Protein AF-0000000069441326 (afdb_homodimer)

Radius of gyration: 34.57 Å; Cα contacts (8 Å, |Δi|>4): 126; chains: 2; bounding box: 31×142×77 Å

Solvent-accessible surface area (backbone atoms only — not comparable to full-atom values): 10600 Å² total; per-residue (Å²): 132,54,70,68,57,50,50,51,50,38,52,51,29,49,52,51,36,52,54,37,47,52,55,44,38,62,37,42,39,83,41,67,46,50,51,50,41,54,51,36,53,53,51,42,52,52,32,51,50,51,55,71,66,46,64,68,65,60,42,42,50,51,70,49,65,74,73,64,71,78,64,69,78,68,68,72,70,76,62,69,76,70,79,75,78,80,77,76,86,132,132,52,70,68,55,49,50,52,49,38,52,50,29,50,53,53,36,52,53,36,48,52,54,44,39,63,37,40,38,84,40,68,45,50,51,53,42,53,52,36,53,53,49,43,54,52,30,52,51,51,55,71,67,47,64,66,67,62,42,42,50,51,69,50,64,75,70,66,70,77,63,68,77,67,66,70,68,73,62,70,74,69,79,75,77,80,85,76,87,124

Foldseek 3Di:
DDPVVVLVVLVVVLVVLVVVLVVVCVVVPPPPVSVVSVVVSVVSVVVSVVSVPDPCVVVCVVVPPPVVVVPPPPVPVPPPPPPPPDDDDD/DDPVVVLVVLVVVLVVLVVVLVVVCVVVPPPPVSVVSVVVSVVSVVVSVVSVPDPCVVVCVVVPPPVVVVPPPPVPVPPPPPPPPDDDDD

Nearest PDB structures (foldseek):
  6b87-assembly1_A-2  TM=7.944E-01  e=5.150E+00  synthetic construct
  6b87-assembly1_A-2  TM=7.943E-01  e=5.150E+00  synthetic construct

Structure (mmCIF, N/CA/C/O backbone):
data_AF-0000000069441326-model_v1
#
loop_
_entity.id
_entity.type
_entity.pdbx_description
1 polymer 'Uncharacterized protein'
#
loop_
_atom_site.group_PDB
_atom_site.id
_atom_site.type_symbol
_atom_site.label_atom_id
_atom_site.label_alt_id
_atom_site.label_comp_id
_atom_site.label_asym_id
_atom_site.label_entity_id
_atom_site.label_seq_id
_atom_site.pdbx_PDB_ins_code
_atom_site.Cartn_x
_atom_site.Cartn_y
_atom_site.Cartn_z
_atom_site.occupancy
_atom_site.B_iso_or_equiv
_atom_site.auth_seq_id
_atom_site.auth_comp_id
_atom_site.auth_asym_id
_atom_site.auth_atom_id
_atom_site.pdbx_PDB_model_num
ATOM 1 N N . MET A 1 1 ? -3.422 21.422 -2.863 1 77.44 1 MET A N 1
ATOM 2 C CA . MET A 1 1 ? -4.633 20.641 -2.635 1 77.44 1 MET A CA 1
ATOM 3 C C . MET A 1 1 ? -4.984 20.609 -1.151 1 77.44 1 MET A C 1
ATOM 5 O O . MET A 1 1 ? -4.113 20.766 -0.298 1 77.44 1 MET A O 1
ATOM 9 N N . SER A 1 2 ? -6.309 20.547 -0.889 1 83.25 2 SER A N 1
ATOM 10 C CA . SER A 1 2 ? -6.707 20.516 0.515 1 83.25 2 SER A CA 1
ATOM 11 C C . SER A 1 2 ? -6.363 19.172 1.156 1 83.25 2 SER A C 1
ATOM 13 O O . SER A 1 2 ? -6.219 18.172 0.461 1 83.25 2 SER A O 1
ATOM 15 N N . THR A 1 3 ? -6.289 19.219 2.346 1 82.81 3 THR A N 1
ATOM 16 C CA . THR A 1 3 ? -6.004 18 3.096 1 82.81 3 THR A CA 1
ATOM 17 C C . THR A 1 3 ? -7.086 16.953 2.859 1 82.81 3 THR A C 1
ATOM 19 O O . THR A 1 3 ? -6.793 15.766 2.771 1 82.81 3 THR A O 1
ATOM 22 N N . LYS A 1 4 ? -8.266 17.422 2.807 1 86.81 4 LYS A N 1
ATOM 23 C CA . LYS A 1 4 ? -9.383 16.516 2.566 1 86.81 4 LYS A CA 1
ATOM 24 C C . LYS A 1 4 ? -9.266 15.852 1.195 1 86.81 4 LYS A C 1
ATOM 26 O O . LYS A 1 4 ? -9.555 14.656 1.049 1 86.81 4 LYS A O 1
ATOM 31 N N . THR A 1 5 ? -8.812 16.609 0.195 1 90.75 5 THR A N 1
ATOM 32 C CA . THR A 1 5 ? -8.641 16.094 -1.156 1 90.75 5 THR A CA 1
ATOM 33 C C . THR A 1 5 ? -7.527 15.047 -1.195 1 90.75 5 THR A C 1
ATOM 35 O O . THR A 1 5 ? -7.672 14 -1.83 1 90.75 5 THR A O 1
ATOM 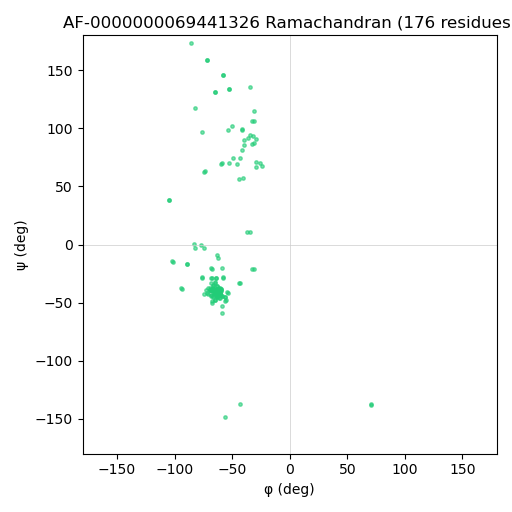38 N N . GLU A 1 6 ? -6.484 15.281 -0.45 1 91.25 6 GLU A N 1
ATOM 39 C CA . GLU A 1 6 ? -5.355 14.359 -0.425 1 91.25 6 GLU A CA 1
ATOM 40 C C . GLU A 1 6 ? -5.742 13.031 0.227 1 91.25 6 GLU A C 1
ATOM 42 O O . GLU A 1 6 ? -5.324 11.969 -0.228 1 91.25 6 GLU A O 1
ATOM 47 N N . LEU A 1 7 ? -6.52 13.172 1.261 1 93.12 7 LEU A N 1
ATOM 48 C CA . LEU A 1 7 ? -6.965 11.961 1.945 1 93.12 7 LEU A CA 1
ATOM 49 C C . LEU A 1 7 ? -7.93 11.172 1.07 1 93.12 7 LEU A C 1
ATOM 51 O O . LEU A 1 7 ? -7.898 9.938 1.07 1 93.12 7 LEU A O 1
ATOM 55 N N . THR A 1 8 ? -8.789 11.914 0.371 1 95.88 8 THR A N 1
ATOM 56 C CA . THR A 1 8 ? -9.695 11.25 -0.561 1 95.88 8 THR A CA 1
ATOM 57 C C . THR A 1 8 ? -8.906 10.508 -1.64 1 95.88 8 THR A C 1
ATOM 59 O O . THR A 1 8 ? -9.227 9.367 -1.97 1 95.88 8 THR A O 1
ATOM 62 N N . GLU A 1 9 ? -7.855 11.109 -2.186 1 96.25 9 GLU A N 1
ATOM 63 C CA . GLU A 1 9 ? -7.02 10.492 -3.211 1 96.25 9 GLU A CA 1
ATOM 64 C C . GLU A 1 9 ? -6.285 9.266 -2.662 1 96.25 9 GLU A C 1
ATOM 66 O O . GLU A 1 9 ? -6.141 8.258 -3.357 1 96.25 9 GLU A O 1
ATOM 71 N N . LEU A 1 10 ? -5.832 9.398 -1.438 1 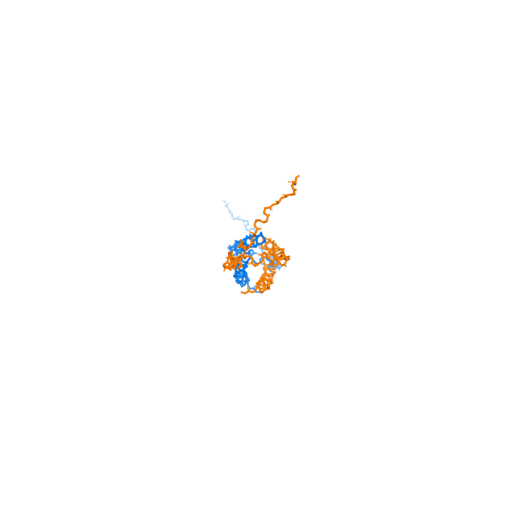97.44 10 LEU A N 1
ATOM 72 C CA . LEU A 1 10 ? -5.184 8.258 -0.796 1 97.44 10 LEU A CA 1
ATOM 73 C C . LEU A 1 10 ? -6.141 7.074 -0.69 1 97.44 10 LEU A C 1
ATOM 75 O O . LEU A 1 10 ? -5.781 5.945 -1.039 1 97.44 10 LEU A O 1
ATOM 79 N N . ASN A 1 11 ? -7.336 7.352 -0.254 1 97.69 11 ASN A N 1
ATOM 80 C CA . ASN A 1 11 ? -8.32 6.285 -0.095 1 97.69 11 ASN A CA 1
ATOM 81 C C . ASN A 1 11 ? -8.695 5.664 -1.438 1 97.69 11 ASN A C 1
ATOM 83 O O . ASN A 1 11 ? -8.93 4.457 -1.522 1 97.69 11 ASN A O 1
ATOM 87 N N . GLN A 1 12 ? -8.688 6.434 -2.475 1 98.25 12 GLN A N 1
ATOM 88 C CA . GLN A 1 12 ? -8.961 5.91 -3.809 1 98.25 12 GLN A CA 1
ATOM 89 C C . GLN A 1 12 ? -7.84 4.996 -4.281 1 98.25 12 GLN A C 1
ATOM 91 O O . GLN A 1 12 ? -8.094 3.924 -4.832 1 98.25 12 GLN A O 1
ATOM 96 N N . ALA A 1 13 ? -6.652 5.426 -4.047 1 98.12 13 ALA A N 1
ATOM 97 C CA . ALA A 1 13 ? -5.496 4.613 -4.418 1 98.12 13 ALA A CA 1
ATOM 98 C C . ALA A 1 13 ? -5.469 3.305 -3.635 1 98.12 13 ALA A C 1
ATOM 100 O O . ALA A 1 13 ? -5.148 2.25 -4.184 1 98.12 13 ALA A O 1
ATOM 101 N N . LEU A 1 14 ? -5.82 3.42 -2.346 1 98.56 14 LEU A N 1
ATOM 102 C CA . LEU A 1 14 ? -5.879 2.221 -1.517 1 98.56 14 LEU A CA 1
ATOM 103 C C . LEU A 1 14 ? -6.957 1.266 -2.021 1 98.56 14 LEU A C 1
ATOM 105 O O . LEU A 1 14 ? -6.77 0.047 -2.006 1 98.56 14 LEU A O 1
ATOM 109 N N . GLY A 1 15 ? -8.094 1.815 -2.396 1 98.44 15 GLY A N 1
ATOM 110 C CA . GLY A 1 15 ? -9.133 0.991 -2.992 1 98.44 15 GLY A CA 1
ATOM 111 C C . GLY A 1 15 ? -8.656 0.219 -4.207 1 98.44 15 GLY A C 1
ATOM 112 O O . GLY A 1 15 ? -8.922 -0.979 -4.332 1 98.44 15 GLY A O 1
ATOM 113 N N . SER A 1 16 ? -7.98 0.939 -5.105 1 97.88 16 SER A N 1
ATOM 114 C CA . SER A 1 16 ? -7.406 0.293 -6.285 1 97.88 16 SER A CA 1
ATOM 115 C C . SER A 1 16 ? -6.41 -0.791 -5.891 1 97.88 16 SER A C 1
ATOM 117 O O . SER A 1 16 ? -6.391 -1.871 -6.484 1 97.88 16 SER A O 1
ATOM 119 N N . LEU A 1 17 ? -5.621 -0.55 -4.887 1 98.38 17 LEU A N 1
ATOM 120 C CA . LEU A 1 17 ? -4.613 -1.495 -4.414 1 98.38 17 LEU A CA 1
ATOM 121 C C . LEU A 1 17 ? -5.27 -2.75 -3.848 1 98.38 17 LEU A C 1
ATOM 123 O O . LEU A 1 17 ? -4.84 -3.867 -4.145 1 98.38 17 LEU A O 1
ATOM 127 N N . ARG A 1 18 ? -6.34 -2.625 -3.074 1 98.25 18 ARG A N 1
ATOM 128 C CA . ARG A 1 18 ? -7.055 -3.76 -2.502 1 98.25 18 ARG A CA 1
ATOM 129 C C . ARG A 1 18 ? -7.613 -4.664 -3.594 1 98.25 18 ARG A C 1
ATOM 131 O O . ARG A 1 18 ? -7.594 -5.891 -3.463 1 98.25 18 ARG A O 1
ATOM 138 N N . ARG A 1 19 ? -8.047 -4.055 -4.629 1 97.38 19 ARG A N 1
ATOM 139 C CA . ARG A 1 19 ? -8.562 -4.848 -5.742 1 97.38 19 ARG A CA 1
ATOM 140 C C . ARG A 1 19 ? -7.453 -5.66 -6.398 1 97.38 19 ARG A C 1
ATOM 142 O O . ARG A 1 19 ? -7.637 -6.84 -6.695 1 97.38 19 ARG A O 1
ATOM 149 N N . CYS A 1 20 ? -6.344 -4.992 -6.605 1 97.31 20 CYS A N 1
ATOM 150 C CA . CYS A 1 20 ? -5.207 -5.684 -7.191 1 97.31 20 CYS A CA 1
ATOM 151 C C . CYS A 1 20 ? -4.746 -6.832 -6.301 1 97.31 20 CYS A C 1
ATOM 153 O O . CYS A 1 20 ? -4.461 -7.926 -6.789 1 97.31 20 CYS A O 1
ATOM 155 N N . VAL A 1 21 ? -4.754 -6.617 -5.035 1 96.94 21 VAL A N 1
ATOM 156 C CA . VAL A 1 21 ? -4.281 -7.617 -4.082 1 96.94 21 VAL A CA 1
ATOM 157 C C . VAL A 1 21 ? -5.238 -8.805 -4.059 1 96.94 21 VAL A C 1
ATOM 159 O O . VAL A 1 21 ? -4.809 -9.953 -3.969 1 96.94 21 VAL A O 1
ATOM 162 N N . HIS A 1 22 ? -6.469 -8.523 -4.141 1 95.38 22 HIS A N 1
ATOM 163 C CA . HIS A 1 22 ? -7.453 -9.602 -4.199 1 95.38 22 HIS A CA 1
ATOM 164 C C . HIS A 1 22 ? -7.207 -10.508 -5.398 1 95.38 22 HIS A C 1
ATOM 166 O O . HIS A 1 22 ? -7.234 -11.734 -5.273 1 95.38 22 HIS A O 1
ATOM 172 N N . SER A 1 23 ? -6.941 -9.898 -6.551 1 93.12 23 SER A N 1
ATOM 173 C CA . SER A 1 23 ? -6.641 -10.664 -7.758 1 93.12 23 SER A CA 1
ATOM 174 C C . SER A 1 23 ? -5.359 -11.477 -7.598 1 93.12 23 SER A C 1
ATOM 176 O O . SER A 1 23 ? -5.289 -12.625 -8.031 1 93.12 23 SER A O 1
ATOM 178 N N . LEU A 1 24 ? -4.395 -10.875 -6.961 1 91 24 LEU A N 1
ATOM 179 C CA . LEU A 1 24 ? -3.113 -11.531 -6.738 1 91 24 LEU A CA 1
ATOM 180 C C . LEU A 1 24 ? -3.281 -12.75 -5.828 1 91 24 LEU A C 1
ATOM 182 O O . LEU A 1 24 ? -2.686 -13.797 -6.074 1 91 24 LEU A O 1
ATOM 186 N N . GLN A 1 25 ? -4.078 -12.594 -4.816 1 91.69 25 GLN A N 1
ATOM 187 C CA . GLN A 1 25 ? -4.355 -13.688 -3.889 1 91.69 25 GLN A CA 1
ATOM 188 C C . GLN A 1 25 ? -5.012 -14.867 -4.605 1 91.69 25 GLN A C 1
ATOM 190 O O . GLN A 1 25 ? -4.668 -16.031 -4.352 1 91.69 25 GLN A O 1
ATOM 195 N N . SER A 1 26 ? -5.863 -14.531 -5.484 1 89.88 26 SER A N 1
ATOM 196 C CA . SER A 1 26 ? -6.578 -15.562 -6.223 1 89.88 26 SER A CA 1
ATOM 197 C C . SER A 1 26 ? -5.641 -16.328 -7.156 1 89.88 26 SER A C 1
ATOM 199 O O . SER A 1 26 ? -5.773 -17.547 -7.32 1 89.88 26 SER A O 1
ATOM 201 N N . ARG A 1 27 ? -4.605 -15.664 -7.617 1 85.31 27 ARG A N 1
ATOM 202 C CA . ARG A 1 27 ? -3.729 -16.234 -8.633 1 85.31 27 ARG A CA 1
ATOM 203 C C . ARG A 1 27 ? -2.533 -16.938 -7.988 1 85.31 27 ARG A C 1
ATOM 205 O O . ARG A 1 27 ? -2.1 -17.984 -8.453 1 85.31 27 ARG A O 1
ATOM 212 N N . TYR A 1 28 ? -2.055 -16.312 -6.93 1 85.31 28 TYR A N 1
ATOM 213 C CA . TYR A 1 28 ? -0.802 -16.781 -6.348 1 85.31 28 TYR A CA 1
ATOM 214 C C . TYR A 1 28 ? -1.061 -17.625 -5.102 1 85.31 28 TYR A C 1
ATOM 216 O O . TYR A 1 28 ? -0.175 -18.344 -4.637 1 85.31 28 TYR A O 1
ATOM 224 N N . GLY A 1 29 ? -2.256 -17.516 -4.621 1 84.88 29 GLY A N 1
ATOM 225 C CA . GLY A 1 29 ? -2.545 -18.219 -3.383 1 84.88 29 GLY A CA 1
ATOM 226 C C . GLY A 1 29 ? -1.856 -17.609 -2.176 1 84.88 29 GLY A C 1
ATOM 227 O O . GLY A 1 29 ? -1.841 -16.391 -2.014 1 84.88 29 GLY A O 1
ATOM 228 N N . ASP A 1 30 ? -1.34 -18.438 -1.332 1 88.69 30 ASP A N 1
ATOM 229 C CA . ASP A 1 30 ? -0.895 -17.984 -0.018 1 88.69 30 ASP A CA 1
ATOM 230 C C . ASP A 1 30 ? 0.628 -17.891 0.046 1 88.69 30 ASP A C 1
ATOM 232 O O . ASP A 1 30 ? 1.238 -18.281 1.043 1 88.69 30 ASP A O 1
ATOM 236 N N . LEU A 1 31 ? 1.287 -17.438 -1.035 1 90.56 31 LEU A N 1
ATOM 237 C CA . LEU A 1 31 ? 2.727 -17.203 -1.013 1 90.56 31 LEU A CA 1
ATOM 238 C C . LEU A 1 31 ? 3.092 -16.203 0.072 1 90.56 31 LEU A C 1
ATOM 240 O O . LEU A 1 31 ? 2.334 -15.258 0.341 1 90.56 31 LEU A O 1
ATOM 244 N N . PRO A 1 32 ? 4.184 -16.406 0.623 1 93.62 32 PRO A N 1
ATOM 245 C CA . PRO A 1 32 ? 4.598 -15.5 1.7 1 93.62 32 PRO A CA 1
ATOM 246 C C . PRO A 1 32 ? 4.559 -14.031 1.285 1 93.62 32 PRO A C 1
ATOM 248 O O . PRO A 1 32 ? 4.094 -13.18 2.049 1 93.62 32 PRO A O 1
ATOM 251 N N . ALA A 1 33 ? 5.004 -13.797 0.1 1 94.69 33 ALA A N 1
ATOM 252 C CA . ALA A 1 33 ? 5.012 -12.414 -0.368 1 94.69 33 ALA A CA 1
ATOM 253 C C . ALA A 1 33 ? 3.594 -11.852 -0.447 1 94.69 33 ALA A C 1
ATOM 255 O O . ALA A 1 33 ? 3.363 -10.68 -0.137 1 94.69 33 ALA A O 1
ATOM 256 N N . VAL A 1 34 ? 2.637 -12.672 -0.816 1 94.94 34 VAL A N 1
ATOM 257 C CA . VAL A 1 34 ? 1.247 -12.234 -0.908 1 94.94 34 VAL A CA 1
ATOM 258 C C . VAL A 1 34 ? 0.696 -11.969 0.491 1 94.94 34 VAL A C 1
ATOM 260 O O . VAL A 1 34 ? 0.008 -10.969 0.713 1 94.94 34 VAL A O 1
ATOM 263 N N . ARG A 1 35 ? 1.095 -12.797 1.426 1 96.44 35 ARG A N 1
ATOM 264 C CA . ARG A 1 35 ? 0.667 -12.594 2.807 1 96.44 35 ARG A CA 1
ATOM 265 C C . ARG A 1 35 ? 1.222 -11.289 3.367 1 96.44 35 ARG A C 1
ATOM 267 O O . ARG A 1 35 ? 0.507 -10.547 4.043 1 96.44 35 ARG A O 1
ATOM 274 N N . ARG A 1 36 ? 2.387 -11.055 3.066 1 97.75 36 ARG A N 1
ATOM 275 C CA . ARG A 1 36 ? 2.996 -9.812 3.527 1 97.75 36 ARG A CA 1
ATOM 276 C C . ARG A 1 36 ? 2.318 -8.602 2.893 1 97.75 36 ARG A C 1
ATOM 278 O O . ARG A 1 36 ? 2.072 -7.602 3.564 1 97.75 36 ARG A O 1
ATOM 285 N N . ILE A 1 37 ? 1.987 -8.75 1.606 1 98.12 37 ILE A N 1
ATOM 286 C CA . ILE A 1 37 ? 1.311 -7.672 0.895 1 98.12 37 ILE A CA 1
ATOM 287 C C . ILE A 1 37 ? -0.053 -7.41 1.53 1 98.12 37 ILE A C 1
ATOM 289 O O . ILE A 1 37 ? -0.412 -6.262 1.796 1 98.12 37 ILE A O 1
ATOM 293 N N . VAL A 1 38 ? -0.795 -8.453 1.844 1 98.12 38 VAL A N 1
ATOM 294 C CA . VAL A 1 38 ? -2.113 -8.328 2.457 1 98.12 38 VAL A CA 1
ATOM 295 C C . VAL A 1 38 ? -1.991 -7.617 3.805 1 98.12 38 VAL A C 1
ATOM 297 O O . VAL A 1 38 ? -2.756 -6.699 4.102 1 98.12 38 VAL A O 1
ATOM 300 N N . ASN A 1 39 ? -0.991 -8.031 4.512 1 98.38 39 ASN A N 1
ATOM 301 C CA . ASN A 1 39 ? -0.75 -7.426 5.82 1 98.38 39 ASN A CA 1
ATOM 302 C C . ASN A 1 39 ? -0.425 -5.941 5.703 1 98.38 39 ASN A C 1
ATOM 304 O O . ASN A 1 39 ? -0.955 -5.125 6.457 1 98.38 39 ASN A O 1
ATOM 308 N N . ASP A 1 40 ? 0.388 -5.609 4.824 1 98.5 40 ASP A N 1
ATOM 309 C CA . ASP A 1 40 ? 0.799 -4.223 4.652 1 98.5 40 ASP A CA 1
ATOM 310 C C . ASP A 1 40 ? -0.367 -3.357 4.172 1 98.5 40 ASP A C 1
ATOM 312 O O . ASP A 1 40 ? -0.487 -2.195 4.566 1 98.5 40 ASP A O 1
ATOM 316 N N . VAL A 1 41 ? -1.256 -3.906 3.332 1 98.69 41 VAL A N 1
ATOM 317 C CA . VAL A 1 41 ? -2.426 -3.166 2.871 1 98.69 41 VAL A CA 1
ATOM 318 C C . VAL A 1 41 ? -3.369 -2.908 4.043 1 98.69 41 VAL A C 1
ATOM 320 O O . VAL A 1 41 ? -3.932 -1.818 4.168 1 98.69 41 VAL A O 1
ATOM 323 N N . GLU A 1 42 ? -3.512 -3.865 4.949 1 98.5 42 GLU A N 1
ATOM 324 C CA . GLU A 1 42 ? -4.32 -3.682 6.152 1 98.5 42 GLU A CA 1
ATOM 325 C C . GLU A 1 42 ? -3.748 -2.578 7.039 1 98.5 42 GLU A C 1
ATOM 327 O O . GLU A 1 42 ? -4.492 -1.758 7.578 1 98.5 42 GLU A O 1
ATOM 332 N N . ARG A 1 43 ? -2.51 -2.523 7.188 1 98.56 43 ARG A N 1
ATOM 333 C CA . ARG A 1 43 ? -1.853 -1.495 7.984 1 98.56 43 ARG A CA 1
ATOM 334 C C . ARG A 1 43 ? -2.051 -0.114 7.371 1 98.56 43 ARG A C 1
ATOM 336 O O . ARG A 1 43 ? -2.24 0.87 8.086 1 98.56 43 ARG A O 1
ATOM 343 N N . LEU A 1 44 ? -1.97 -0.058 6.02 1 98.62 44 LEU A N 1
ATOM 344 C CA . LEU A 1 44 ? -2.207 1.204 5.328 1 98.62 44 LEU A CA 1
ATOM 345 C C . LEU A 1 44 ? -3.613 1.722 5.609 1 98.62 44 LEU A C 1
ATOM 347 O O . LEU A 1 44 ? -3.8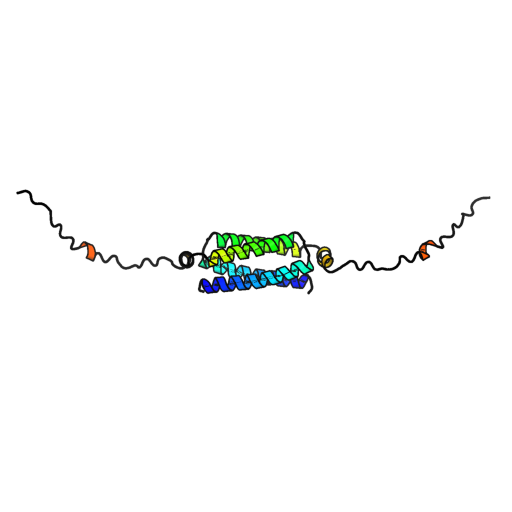11 2.924 5.801 1 98.62 44 LEU A O 1
ATOM 351 N N . ASP A 1 45 ? -4.578 0.795 5.676 1 98.19 45 ASP A N 1
ATOM 352 C CA . ASP A 1 45 ? -5.953 1.186 5.973 1 98.19 45 ASP A CA 1
ATOM 353 C C . ASP A 1 45 ? -6.062 1.799 7.363 1 98.19 45 ASP A C 1
ATOM 355 O O . ASP A 1 45 ? -6.734 2.814 7.551 1 98.19 45 ASP A O 1
ATOM 359 N N . ILE A 1 46 ? -5.422 1.222 8.289 1 98.19 46 ILE A N 1
ATOM 360 C CA . ILE A 1 46 ? -5.445 1.694 9.664 1 98.19 46 ILE A CA 1
ATOM 361 C C . ILE A 1 46 ? -4.785 3.068 9.75 1 98.19 46 ILE A C 1
ATOM 363 O O . ILE A 1 46 ? -5.344 3.996 10.344 1 98.19 46 ILE A O 1
ATOM 367 N N . ASP A 1 47 ? -3.65 3.178 9.156 1 97.25 47 ASP A N 1
ATOM 368 C CA . ASP A 1 47 ? -2.902 4.43 9.234 1 97.25 47 ASP A CA 1
ATOM 369 C C . ASP A 1 47 ? -3.633 5.551 8.5 1 97.25 47 ASP A C 1
ATOM 371 O O . ASP A 1 47 ? -3.604 6.707 8.938 1 97.25 47 ASP A O 1
ATOM 375 N N . ALA A 1 48 ? -4.223 5.258 7.379 1 96.31 48 ALA A N 1
ATOM 376 C CA . ALA A 1 48 ? -5.035 6.242 6.672 1 96.31 48 ALA A CA 1
ATOM 377 C C . ALA A 1 48 ? -6.211 6.699 7.531 1 96.31 48 ALA A C 1
ATOM 379 O O . ALA A 1 48 ? -6.547 7.887 7.555 1 96.31 48 ALA A O 1
ATOM 380 N N . ALA A 1 49 ? -6.855 5.793 8.227 1 95.44 49 ALA A N 1
ATOM 381 C CA . ALA A 1 49 ? -7.953 6.137 9.133 1 95.44 49 ALA A CA 1
ATOM 382 C C . ALA A 1 49 ? -7.469 7.035 10.266 1 95.44 49 ALA A C 1
ATOM 384 O O . ALA A 1 49 ? -8.156 7.988 10.648 1 95.44 49 ALA A O 1
ATOM 385 N N . ASP A 1 50 ? -6.316 6.691 10.781 1 93.5 50 ASP A N 1
ATOM 386 C CA . ASP A 1 50 ? -5.695 7.523 11.805 1 93.5 50 ASP A CA 1
ATOM 387 C C . ASP A 1 50 ? -5.512 8.953 11.312 1 93.5 50 ASP A C 1
ATOM 389 O O . ASP A 1 50 ? -5.75 9.914 12.055 1 93.5 50 ASP A O 1
ATOM 393 N N . LEU A 1 51 ? -5.047 9.102 10.125 1 90.88 51 LEU A N 1
ATOM 394 C CA . LEU A 1 51 ? -4.82 10.43 9.555 1 90.88 51 LEU A CA 1
ATOM 395 C C . LEU A 1 51 ? -6.141 11.18 9.391 1 90.88 51 LEU A C 1
ATOM 397 O O . LEU A 1 51 ? -6.203 12.391 9.602 1 90.88 51 LEU A O 1
ATOM 401 N N . ASP A 1 52 ? -7.121 10.477 9 1 89.38 52 ASP A N 1
ATOM 402 C CA . ASP A 1 52 ? -8.438 11.078 8.789 1 89.38 52 ASP A CA 1
ATOM 403 C C . ASP A 1 52 ? -9.016 11.609 10.094 1 89.38 52 ASP A C 1
ATOM 405 O O . ASP A 1 52 ? -9.781 12.57 10.094 1 89.38 52 ASP A O 1
ATOM 409 N N . LEU A 1 53 ? -8.625 10.984 11.203 1 88.06 53 LEU A N 1
ATOM 410 C CA . LEU A 1 53 ? -9.148 11.344 12.523 1 88.06 53 LEU A CA 1
ATOM 411 C C . LEU A 1 53 ? -8.297 12.438 13.156 1 88.06 53 LEU A C 1
ATOM 413 O O . LEU A 1 53 ? -8.711 13.07 14.133 1 88.06 53 LEU A O 1
ATOM 417 N N . ALA A 1 54 ? -7.117 12.617 12.633 1 80.94 54 ALA A N 1
ATOM 418 C CA . ALA A 1 54 ? -6.215 13.602 13.219 1 80.94 54 ALA A CA 1
ATOM 419 C C . ALA A 1 54 ? -6.77 15.016 13.07 1 80.94 54 ALA A C 1
ATOM 421 O O . ALA A 1 54 ? -7.352 15.352 12.031 1 80.94 54 ALA A O 1
ATOM 422 N N . PRO A 1 55 ? -6.793 15.812 14.188 1 70.81 55 PRO A N 1
ATOM 423 C CA . PRO A 1 55 ? -7.312 17.188 14.133 1 70.81 55 PRO A CA 1
ATOM 424 C C . PRO A 1 55 ? -6.664 18.016 13.031 1 70.81 55 PRO A C 1
ATOM 426 O O . PRO A 1 55 ? -5.508 17.781 12.664 1 70.81 55 PRO A O 1
ATOM 429 N N . HIS A 1 56 ? -7.438 18.734 12.258 1 61.88 56 HIS A N 1
ATOM 430 C CA . HIS A 1 56 ? -7.086 19.562 11.125 1 61.88 56 HIS A CA 1
ATOM 431 C C . HIS A 1 56 ? -5.844 20.406 11.422 1 61.88 56 HIS A C 1
ATOM 433 O O . HIS A 1 56 ? -5.07 20.719 10.508 1 61.88 56 HIS A O 1
ATOM 439 N N . GLU A 1 57 ? -5.594 20.859 12.68 1 57.09 57 GLU A N 1
ATOM 440 C CA . GLU A 1 57 ? -4.473 21.734 13.023 1 57.09 57 GLU A CA 1
ATOM 441 C C . GLU A 1 57 ? -3.141 21.062 12.695 1 57.09 57 GLU A C 1
ATOM 443 O O . GLU A 1 57 ? -2.199 21.734 12.258 1 57.09 57 GLU A O 1
ATOM 448 N N . HIS A 1 58 ? -3.002 19.938 12.977 1 52.62 58 HIS A N 1
ATOM 449 C CA . HIS A 1 58 ? -1.738 19.281 12.68 1 52.62 58 HIS A CA 1
ATOM 450 C C . HIS A 1 58 ? -1.526 19.141 11.172 1 52.62 58 HIS A C 1
ATOM 452 O O . HIS A 1 58 ? -0.388 19.078 10.703 1 52.62 58 HIS A O 1
ATOM 458 N N . ARG A 1 59 ? -2.656 19.219 10.5 1 54.28 59 ARG A N 1
ATOM 459 C CA . ARG A 1 59 ? -2.652 19.094 9.047 1 54.28 59 ARG A CA 1
ATOM 460 C C . ARG A 1 59 ? -2.029 20.312 8.391 1 54.28 59 ARG A C 1
ATOM 462 O O . ARG A 1 59 ? -1.363 20.203 7.359 1 54.28 59 ARG A O 1
ATOM 469 N N . LEU A 1 60 ? -2.389 21.547 8.914 1 49.69 60 LEU A N 1
ATOM 470 C CA . LEU A 1 60 ? -1.972 22.844 8.398 1 49.69 60 LEU A CA 1
ATOM 471 C C . LEU A 1 60 ? -0.528 23.141 8.789 1 49.69 60 LEU A C 1
ATOM 473 O O . LEU A 1 60 ? 0.107 24.031 8.203 1 49.69 60 LEU A O 1
ATOM 477 N N . ALA A 1 61 ? -0.102 22.641 9.852 1 49.59 61 ALA A N 1
ATOM 478 C CA . ALA A 1 61 ? 1.188 23.125 10.344 1 49.59 61 ALA A CA 1
ATOM 479 C C . ALA A 1 61 ? 2.283 22.922 9.305 1 49.59 61 ALA A C 1
ATOM 481 O O . ALA A 1 61 ? 3.244 23.688 9.234 1 49.59 61 ALA A O 1
ATOM 482 N N . GLY A 1 62 ? 2.17 22 8.523 1 45.44 62 GLY A N 1
ATOM 483 C CA . GLY A 1 62 ? 3.248 21.984 7.551 1 45.44 62 GLY A CA 1
ATOM 484 C C . GLY A 1 62 ? 3.209 23.156 6.598 1 45.44 62 GLY A C 1
ATOM 485 O O . GLY A 1 62 ? 4.23 23.531 6.012 1 45.44 62 GLY A O 1
ATOM 486 N N . ASN A 1 63 ? 2.115 23.453 6.012 1 44.47 63 ASN A N 1
ATOM 487 C CA . ASN A 1 63 ? 2.07 24.641 5.172 1 44.47 63 ASN A CA 1
ATOM 488 C C . ASN A 1 63 ? 2.043 25.922 6.008 1 44.47 63 ASN A C 1
ATOM 490 O O . ASN A 1 63 ? 2.404 27 5.523 1 44.47 63 ASN A O 1
ATOM 494 N N . GLU A 1 64 ? 1.279 25.938 7.062 1 43.56 64 GLU A N 1
ATOM 495 C CA . GLU A 1 64 ? 1.121 27.203 7.754 1 43.56 64 GLU A CA 1
ATOM 496 C C . GLU A 1 64 ? 2.367 27.562 8.562 1 43.56 64 GLU A C 1
ATOM 498 O O . GLU A 1 64 ? 2.65 26.922 9.578 1 43.56 64 GLU A O 1
ATOM 503 N N . LYS A 1 65 ? 3.531 27.766 7.961 1 42.78 65 LYS A N 1
ATOM 504 C CA . LYS A 1 65 ? 4.418 28.734 8.609 1 42.78 65 LYS A CA 1
ATOM 505 C C . LYS A 1 65 ? 3.617 29.812 9.32 1 42.78 65 LYS A C 1
ATOM 507 O O . LYS A 1 65 ? 2.65 30.344 8.766 1 42.78 65 LYS A O 1
ATOM 512 N N . ILE A 1 66 ? 3.543 29.812 10.57 1 42.72 66 ILE A N 1
ATOM 513 C CA . ILE A 1 66 ? 3.166 30.891 11.469 1 42.72 66 ILE A CA 1
ATOM 514 C C . ILE A 1 66 ? 3.549 32.25 10.844 1 42.72 66 ILE A C 1
ATOM 516 O O . ILE A 1 66 ? 4.734 32.562 10.719 1 42.72 66 ILE A O 1
ATOM 520 N N . GLN A 1 67 ? 2.943 32.719 9.859 1 38.56 67 GLN A N 1
ATOM 521 C CA . GLN A 1 67 ? 3.232 34.125 9.695 1 38.56 67 GLN A CA 1
ATOM 522 C C . GLN A 1 67 ? 3.137 34.875 11.031 1 38.56 67 GLN A C 1
ATOM 524 O O . GLN A 1 67 ? 2.066 34.906 11.641 1 38.56 67 GLN A O 1
ATOM 529 N N . ILE A 1 68 ? 4.035 34.625 11.898 1 40.5 68 ILE A N 1
ATOM 530 C CA . ILE A 1 68 ? 4.148 35.594 12.984 1 40.5 68 ILE A CA 1
ATOM 531 C C . ILE A 1 68 ? 3.768 36.969 12.469 1 40.5 68 ILE A C 1
ATOM 533 O O . ILE A 1 68 ? 4.402 37.5 11.555 1 40.5 68 ILE A O 1
ATOM 537 N N . PRO A 1 69 ? 2.479 37.281 12.508 1 41.34 69 PRO A N 1
ATOM 538 C CA . PRO A 1 69 ? 2.275 38.688 12.109 1 41.34 69 PRO A CA 1
ATOM 539 C C . PRO A 1 69 ? 3.346 39.625 12.664 1 41.34 69 PRO A C 1
ATOM 541 O O . PRO A 1 69 ? 3.783 39.438 13.805 1 41.34 69 PRO A O 1
ATOM 544 N N . ASP A 1 70 ? 4.41 39.875 12.023 1 41.44 70 ASP A N 1
ATOM 545 C CA . ASP A 1 70 ? 5.352 40.906 12.43 1 41.44 70 ASP A CA 1
ATOM 546 C C . ASP A 1 70 ? 4.621 42.094 13.047 1 41.44 70 ASP A C 1
ATOM 548 O O . ASP A 1 70 ? 4.543 43.188 12.445 1 41.44 70 ASP A O 1
ATOM 552 N N . THR A 1 71 ? 3.303 41.875 13.312 1 39.12 71 THR A N 1
ATOM 553 C CA . THR A 1 71 ? 2.82 43.125 13.859 1 39.12 71 THR A CA 1
ATOM 554 C C . THR A 1 71 ? 3.689 43.562 15.023 1 39.12 71 THR A C 1
ATOM 556 O O . THR A 1 71 ? 4.086 42.75 15.859 1 39.12 71 THR A O 1
ATOM 559 N N . GLU A 1 72 ? 4.586 44.438 14.773 1 41.88 72 GLU A N 1
ATOM 560 C CA . GLU A 1 72 ? 5.336 45.281 15.711 1 41.88 72 GLU A CA 1
ATOM 561 C C . GLU A 1 72 ? 4.52 45.562 16.969 1 41.88 72 GLU A C 1
ATOM 563 O O . GLU A 1 72 ? 3.348 45.938 16.891 1 41.88 72 GLU A O 1
ATOM 568 N N . TYR A 1 73 ? 4.648 44.719 17.984 1 44.47 73 TYR A N 1
ATOM 569 C CA . TYR A 1 73 ? 4.16 45.094 19.312 1 44.47 73 TYR A CA 1
ATOM 570 C C . TYR A 1 73 ? 4.148 46.625 19.484 1 44.47 73 TYR A C 1
ATOM 572 O O . TYR A 1 73 ? 5.203 47.25 19.453 1 44.47 73 TYR A O 1
ATOM 580 N N . ASP A 1 74 ? 3.277 47.406 18.828 1 41.69 74 ASP A N 1
ATOM 581 C CA . ASP A 1 74 ? 3.186 48.812 19.125 1 41.69 74 ASP A CA 1
ATOM 582 C C . ASP A 1 74 ? 3.27 49.062 20.641 1 41.69 74 ASP A C 1
ATOM 584 O O . ASP A 1 74 ? 2.42 48.594 21.391 1 41.69 74 ASP A O 1
ATOM 588 N N . ARG A 1 75 ? 4.406 49.094 21.25 1 41.59 75 ARG A N 1
ATOM 589 C CA . ARG A 1 75 ? 4.758 49.562 22.578 1 41.59 75 ARG A CA 1
ATOM 590 C C . ARG A 1 75 ? 3.861 50.719 23.016 1 41.59 75 ARG A C 1
ATOM 592 O O . ARG A 1 75 ? 3.922 51.156 24.172 1 41.59 75 ARG A O 1
ATOM 599 N N . GLU A 1 76 ? 3.23 51.406 22.031 1 42.56 76 GLU A N 1
ATOM 600 C CA . GLU A 1 76 ? 2.57 52.594 22.531 1 42.56 76 GLU A CA 1
ATOM 601 C C . GLU A 1 76 ? 1.46 52.25 23.516 1 42.56 76 GLU A C 1
ATOM 603 O O . GLU A 1 76 ? 0.801 53.156 24.047 1 42.56 76 GLU A O 1
ATOM 608 N N . PHE A 1 77 ? 1.085 51 23.688 1 47.38 77 PHE A N 1
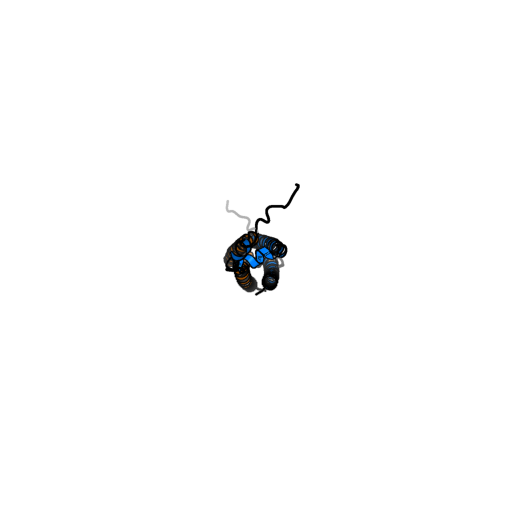ATOM 609 C CA . PHE A 1 77 ? -0.078 50.75 24.531 1 47.38 77 PHE A CA 1
ATOM 610 C C . PHE A 1 77 ? 0.253 51.031 26 1 47.38 77 PHE A C 1
ATOM 612 O O . PHE A 1 77 ? -0.593 51.5 26.75 1 47.38 77 PHE A O 1
ATOM 619 N N . TRP A 1 78 ? 1.476 50.688 26.438 1 51 78 TRP A N 1
ATOM 620 C CA . TRP A 1 78 ? 1.659 50.812 27.875 1 51 78 TRP A CA 1
ATOM 621 C C . TRP A 1 78 ? 1.865 52.281 28.281 1 51 78 TRP A C 1
ATOM 623 O O . TRP A 1 78 ? 2.377 52.562 29.375 1 51 78 TRP A O 1
ATOM 633 N N . GLY A 1 79 ? 1.862 53.219 27.312 1 38.94 79 GLY A N 1
ATOM 634 C CA . GLY A 1 79 ? 2.227 54.531 27.812 1 38.94 79 GLY A CA 1
ATOM 635 C C . GLY A 1 79 ? 1.299 55.031 28.906 1 38.94 79 GLY A C 1
ATOM 636 O O . GLY A 1 79 ? 1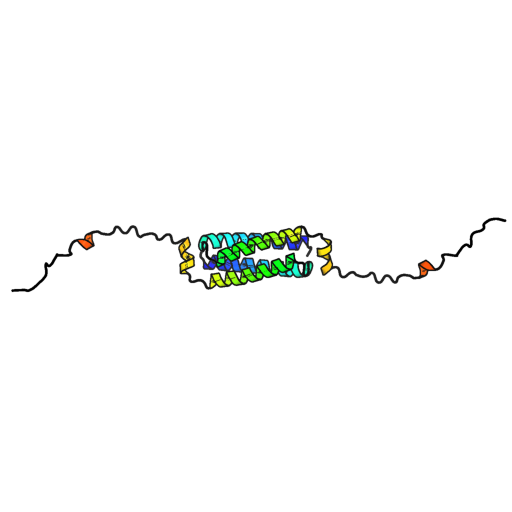.742 55.688 29.859 1 38.94 79 GLY A O 1
ATOM 637 N N . ASP A 1 80 ? 0.001 55.156 28.641 1 42.19 80 ASP A N 1
ATOM 638 C CA . ASP A 1 80 ? -0.739 56.188 29.328 1 42.19 80 ASP A CA 1
ATOM 639 C C . ASP A 1 80 ? -1.16 55.75 30.719 1 42.19 80 ASP A C 1
ATOM 641 O O . ASP A 1 80 ? -2.064 56.344 31.312 1 42.19 80 ASP A O 1
ATOM 645 N N . ILE A 1 81 ? -0.915 54.531 31.172 1 45.94 81 ILE A N 1
ATOM 646 C CA . ILE A 1 81 ? -1.609 54.25 32.438 1 45.94 81 ILE A CA 1
ATOM 647 C C . ILE A 1 81 ? -1.164 55.25 33.5 1 45.94 81 ILE A C 1
ATOM 649 O O . ILE A 1 81 ? 0.006 55.281 33.875 1 45.94 81 ILE A O 1
ATOM 653 N N . ASP A 1 82 ? -1.512 56.562 33.438 1 43.31 82 ASP A N 1
ATOM 654 C CA . ASP A 1 82 ? -1.392 57.594 34.5 1 43.31 82 ASP A CA 1
ATOM 655 C C . ASP A 1 82 ? -1.799 57.031 35.844 1 43.31 82 ASP A C 1
ATOM 657 O O . ASP A 1 82 ? -2.818 56.344 35.969 1 43.31 82 ASP A O 1
ATOM 661 N N . ASP A 1 83 ? -0.769 56.625 36.656 1 43.06 83 ASP A N 1
ATOM 662 C CA . ASP A 1 83 ? -0.878 56.312 38.062 1 43.06 83 ASP A CA 1
ATOM 663 C C . ASP A 1 83 ? -1.784 57.281 38.812 1 43.06 83 ASP A C 1
ATOM 665 O O . ASP A 1 83 ? -1.419 58.438 39 1 43.06 83 ASP A O 1
ATOM 669 N N . GLU A 1 84 ? -3.072 57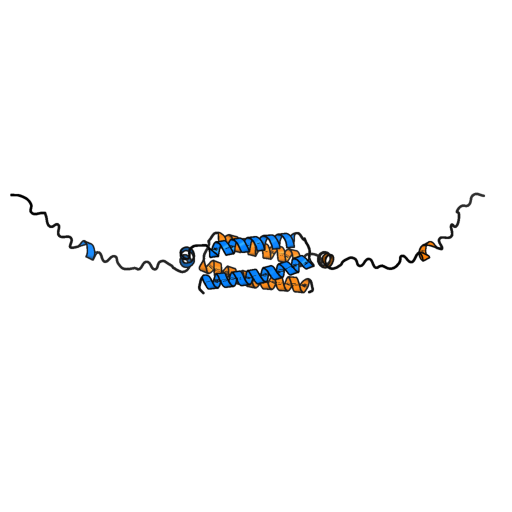.5 38.469 1 41.56 84 GLU A N 1
ATOM 670 C CA . GLU A 1 84 ? -3.936 58.312 39.312 1 41.56 84 GLU A CA 1
ATOM 671 C C . GLU A 1 84 ? -3.854 57.875 40.75 1 41.56 84 GLU A C 1
ATOM 673 O O . GLU A 1 84 ? -4.184 56.719 41.094 1 41.56 84 GLU A O 1
ATOM 678 N N . GLY A 1 85 ? -2.635 58.25 41.5 1 38.34 85 GLY A N 1
ATOM 679 C CA . GLY A 1 85 ? -2.551 58.219 42.969 1 38.34 85 GLY A CA 1
ATOM 680 C C . GLY A 1 85 ? -3.857 58.594 43.625 1 38.34 85 GLY A C 1
ATOM 681 O O . GLY A 1 85 ? -4.441 59.656 43.344 1 38.34 85 GLY A O 1
ATOM 682 N N . VAL A 1 86 ? -4.734 57.656 44 1 38.28 86 VAL A N 1
ATOM 683 C CA . VAL A 1 86 ? -5.992 57.656 44.75 1 38.28 86 VAL A CA 1
ATOM 684 C C . VAL A 1 86 ? -5.945 58.719 45.844 1 38.28 86 VAL A C 1
ATOM 686 O O . VAL A 1 86 ? -4.867 59.062 46.344 1 38.28 86 VAL A O 1
ATOM 689 N N . GLY A 1 87 ? -7.035 59.438 45.938 1 34.78 87 GLY A N 1
ATOM 690 C CA . GLY A 1 87 ? -7.746 60.562 46.562 1 34.78 87 GLY A CA 1
ATOM 691 C C . GLY A 1 87 ? -7.855 60.438 48.062 1 34.78 87 GLY A C 1
ATOM 692 O O . GLY A 1 87 ? -8.406 61.344 48.719 1 34.78 87 GLY A O 1
ATOM 693 N N . GLY A 1 88 ? -7.711 59.219 48.594 1 35.03 88 GLY A N 1
ATOM 694 C CA . GLY A 1 88 ? -8.633 59.156 49.719 1 35.03 88 GLY A CA 1
ATOM 695 C C . GLY A 1 88 ? -8.406 60.281 50.75 1 35.03 88 GLY A C 1
ATOM 696 O O . GLY A 1 88 ? -7.457 61.031 50.625 1 35.03 88 GLY A O 1
ATOM 697 N N . TYR A 1 89 ? -8.734 59.906 52.156 1 36 89 TYR A N 1
ATOM 698 C CA . TYR A 1 89 ? -9.453 60.5 53.281 1 36 89 TYR A CA 1
ATOM 699 C C . TYR A 1 89 ? -8.578 61.469 54.031 1 36 89 TYR A C 1
ATOM 701 O O . TYR A 1 89 ? -7.387 61.219 54.25 1 36 89 TYR A O 1
ATOM 709 N N . ARG A 1 90 ? -9.055 62.719 54 1 30.11 90 ARG A N 1
ATOM 710 C CA . ARG A 1 90 ? -8.906 63.719 55.062 1 30.11 90 ARG A CA 1
ATOM 711 C C . ARG A 1 90 ? -9.242 63.125 56.438 1 30.11 90 ARG A C 1
ATOM 713 O O . ARG A 1 90 ? -10.242 62.406 56.562 1 30.11 90 ARG A O 1
ATOM 720 N N . MET B 1 1 ? -7.078 -13.359 -15.805 1 77.31 1 MET B N 1
ATOM 721 C CA . MET B 1 1 ? -5.949 -12.523 -16.203 1 77.31 1 MET B CA 1
ATOM 722 C C . MET B 1 1 ? -4.629 -13.242 -15.953 1 77.31 1 MET B C 1
ATOM 724 O O . MET B 1 1 ? -4.551 -14.133 -15.109 1 77.31 1 MET B O 1
ATOM 728 N N . SER B 1 2 ? -3.645 -12.898 -16.828 1 83.12 2 SER B N 1
ATOM 729 C CA . SER B 1 2 ? -2.355 -13.555 -16.641 1 83.12 2 SER B CA 1
ATOM 730 C C . SER B 1 2 ? -1.639 -13.031 -15.398 1 83.12 2 SER B C 1
ATOM 732 O O . SER B 1 2 ? -1.91 -11.914 -14.945 1 83.12 2 SER B O 1
ATOM 734 N N . THR B 1 3 ? -0.806 -13.797 -14.984 1 82.69 3 THR B N 1
ATOM 735 C CA . THR B 1 3 ? -0.016 -13.398 -13.82 1 82.69 3 THR B CA 1
ATOM 736 C C . THR B 1 3 ? 0.773 -12.125 -14.109 1 82.69 3 THR B C 1
ATOM 738 O O . THR B 1 3 ? 0.927 -11.273 -13.234 1 82.69 3 THR B O 1
ATOM 741 N N . LYS B 1 4 ? 1.259 -12.055 -15.281 1 86.81 4 LYS B N 1
ATOM 742 C CA . LYS B 1 4 ? 2.023 -10.875 -15.68 1 86.81 4 LYS B CA 1
ATOM 743 C C . LYS B 1 4 ? 1.148 -9.625 -15.664 1 86.81 4 LYS B C 1
ATOM 745 O O . LYS B 1 4 ? 1.595 -8.555 -15.25 1 86.81 4 LYS B O 1
ATOM 750 N N . THR B 1 5 ? -0.107 -9.773 -16.094 1 90.69 5 THR B N 1
ATOM 751 C CA . THR B 1 5 ? -1.046 -8.656 -16.109 1 90.69 5 THR B CA 1
ATOM 752 C C . THR B 1 5 ? -1.383 -8.211 -14.695 1 90.69 5 THR B C 1
ATOM 754 O O . THR B 1 5 ? -1.433 -7.012 -14.414 1 90.69 5 THR B O 1
ATOM 757 N N . GLU B 1 6 ? -1.5 -9.148 -13.797 1 91.19 6 GLU B N 1
ATOM 758 C CA . GLU B 1 6 ? -1.837 -8.828 -12.406 1 91.19 6 GLU B CA 1
ATOM 759 C C . GLU B 1 6 ? -0.696 -8.078 -11.719 1 91.19 6 GLU B C 1
ATOM 761 O O . GLU B 1 6 ? -0.933 -7.148 -10.945 1 91.19 6 GLU B O 1
ATOM 766 N N . LEU B 1 7 ? 0.487 -8.523 -12.047 1 93.06 7 LEU B N 1
ATOM 767 C CA . LEU B 1 7 ? 1.649 -7.867 -11.461 1 93.06 7 LEU B CA 1
ATOM 768 C C . LEU B 1 7 ? 1.809 -6.457 -12.016 1 93.06 7 LEU B C 1
ATOM 770 O O . LEU B 1 7 ? 2.189 -5.539 -11.281 1 93.06 7 LEU B O 1
ATOM 774 N N . THR B 1 8 ? 1.532 -6.348 -13.328 1 95.81 8 THR B N 1
ATOM 775 C CA . THR B 1 8 ? 1.573 -5.02 -13.93 1 95.81 8 THR B CA 1
ATOM 776 C C . THR B 1 8 ? 0.551 -4.094 -13.273 1 95.81 8 THR B C 1
ATOM 778 O O . THR B 1 8 ? 0.857 -2.941 -12.961 1 95.81 8 THR B O 1
ATOM 781 N N . GLU B 1 9 ? -0.663 -4.574 -13 1 96.25 9 GLU B N 1
ATOM 782 C CA . GLU B 1 9 ? -1.712 -3.789 -12.359 1 96.25 9 GLU B CA 1
ATOM 783 C C . GLU B 1 9 ? -1.33 -3.424 -10.922 1 96.25 9 GLU B C 1
ATOM 785 O O . GLU B 1 9 ? -1.605 -2.311 -10.469 1 96.25 9 GLU B O 1
ATOM 790 N N . LEU B 1 10 ? -0.71 -4.363 -10.258 1 97.5 10 LEU B N 1
ATOM 791 C CA . LEU B 1 10 ? -0.24 -4.086 -8.906 1 97.5 10 LEU B CA 1
ATOM 792 C C . LEU B 1 10 ? 0.777 -2.949 -8.906 1 97.5 10 LEU B C 1
ATOM 794 O O . LEU B 1 10 ? 0.676 -2.02 -8.102 1 97.5 10 LEU B O 1
ATOM 798 N N . ASN B 1 11 ? 1.708 -3.021 -9.82 1 97.69 11 ASN B N 1
ATOM 799 C CA . ASN B 1 11 ? 2.74 -1.993 -9.891 1 97.69 11 ASN B CA 1
ATOM 800 C C . ASN B 1 11 ? 2.152 -0.634 -10.258 1 97.69 11 ASN B C 1
ATOM 802 O O . ASN B 1 11 ? 2.617 0.4 -9.773 1 97.69 11 ASN B O 1
ATOM 806 N N . GLN B 1 12 ? 1.137 -0.626 -11.039 1 98.25 12 GLN B N 1
ATOM 807 C CA . GLN B 1 12 ? 0.465 0.622 -11.383 1 98.25 12 GLN B CA 1
ATOM 808 C C . GLN B 1 12 ? -0.247 1.218 -10.172 1 98.25 12 GLN B C 1
ATOM 810 O O . GLN B 1 12 ? -0.165 2.424 -9.93 1 98.25 12 GLN B O 1
ATOM 815 N N . ALA B 1 13 ? -0.912 0.385 -9.453 1 98.19 13 ALA B N 1
ATOM 816 C CA . ALA B 1 13 ? -1.597 0.835 -8.242 1 98.19 13 ALA B CA 1
ATOM 817 C C . ALA B 1 13 ? -0.601 1.357 -7.207 1 98.19 13 ALA B C 1
ATOM 819 O O . ALA B 1 13 ? -0.858 2.363 -6.543 1 98.19 13 ALA B O 1
ATOM 820 N N . LEU B 1 14 ? 0.533 0.646 -7.109 1 98.56 14 LEU B N 1
ATOM 821 C CA . LEU B 1 14 ? 1.576 1.091 -6.191 1 98.56 14 LEU B CA 1
ATOM 822 C C . LEU B 1 14 ? 2.131 2.447 -6.613 1 98.56 14 LEU B C 1
ATOM 824 O O . LEU B 1 14 ? 2.428 3.293 -5.766 1 98.56 14 LEU B O 1
ATOM 828 N N . GLY B 1 15 ? 2.32 2.619 -7.902 1 98.44 15 GLY B N 1
ATOM 829 C CA . GLY B 1 15 ? 2.744 3.918 -8.406 1 98.44 15 GLY B CA 1
ATOM 830 C C . GLY B 1 15 ? 1.807 5.043 -8.008 1 98.44 15 GLY B C 1
ATOM 831 O O . GLY B 1 15 ? 2.254 6.102 -7.562 1 98.44 15 GLY B O 1
ATOM 832 N N . SER B 1 16 ? 0.515 4.797 -8.219 1 97.88 16 SER B N 1
ATOM 833 C CA . SER B 1 16 ? -0.489 5.777 -7.809 1 97.88 16 SER B CA 1
ATOM 834 C C . SER B 1 16 ? -0.423 6.043 -6.309 1 97.88 16 SER B C 1
ATOM 836 O O . SER B 1 16 ? -0.529 7.188 -5.871 1 97.88 16 SER B O 1
ATOM 838 N N . LEU B 1 17 ? -0.196 5.027 -5.52 1 98.38 17 LEU B N 1
ATOM 839 C CA . LEU B 1 17 ? -0.123 5.141 -4.066 1 98.38 17 LEU B CA 1
ATOM 840 C C . LEU B 1 17 ? 1.087 5.969 -3.646 1 98.38 17 LEU B C 1
ATOM 842 O O . LEU B 1 17 ? 0.979 6.84 -2.779 1 98.38 17 LEU B O 1
ATOM 846 N N . ARG B 1 18 ? 2.234 5.781 -4.262 1 98.31 18 ARG B N 1
ATOM 847 C CA . ARG B 1 18 ? 3.447 6.535 -3.955 1 98.31 18 ARG B CA 1
ATOM 848 C C . ARG B 1 18 ? 3.242 8.023 -4.211 1 98.31 18 ARG B C 1
ATOM 850 O O . ARG B 1 18 ? 3.723 8.867 -3.445 1 98.31 18 ARG B O 1
ATOM 857 N N . ARG B 1 19 ? 2.521 8.305 -5.234 1 97.38 19 ARG B N 1
ATOM 858 C CA . ARG B 1 19 ? 2.244 9.711 -5.531 1 97.38 19 ARG B CA 1
ATOM 859 C C . ARG B 1 19 ? 1.371 10.336 -4.449 1 97.38 19 ARG B C 1
ATOM 861 O O . ARG B 1 19 ? 1.635 11.453 -4.004 1 97.38 19 ARG B O 1
ATOM 868 N N . CYS B 1 20 ? 0.364 9.586 -4.07 1 97.31 20 CYS B N 1
ATOM 869 C CA . CYS B 1 20 ? -0.513 10.07 -3.012 1 97.31 20 CYS B CA 1
ATOM 870 C C . CYS B 1 20 ? 0.258 10.273 -1.713 1 97.31 20 CYS B C 1
ATOM 872 O O . CYS B 1 20 ? 0.077 11.281 -1.027 1 97.31 20 CYS B O 1
ATOM 874 N N . VAL B 1 21 ? 1.145 9.391 -1.438 1 96.94 21 VAL B N 1
ATOM 875 C CA . VAL B 1 21 ? 1.906 9.445 -0.195 1 96.94 21 VAL B CA 1
ATOM 876 C C . VAL B 1 21 ? 2.861 10.633 -0.221 1 96.94 21 VAL B C 1
ATOM 878 O O . VAL B 1 21 ? 3.053 11.305 0.794 1 96.94 21 VAL B O 1
ATOM 881 N N . HIS B 1 22 ? 3.42 10.867 -1.326 1 95.44 22 HIS B N 1
ATOM 882 C CA . HIS B 1 22 ? 4.293 12.023 -1.465 1 95.44 22 HIS B CA 1
ATOM 883 C C . HIS B 1 22 ? 3.547 13.32 -1.156 1 95.44 22 HIS B C 1
ATOM 885 O O . HIS B 1 22 ? 4.059 14.172 -0.432 1 95.44 22 HIS B O 1
ATOM 891 N N . SER B 1 23 ? 2.338 13.438 -1.686 1 93.12 23 SER B N 1
ATOM 892 C CA . SER B 1 23 ? 1.51 14.609 -1.422 1 93.12 23 SER B CA 1
ATOM 893 C C . SER B 1 23 ? 1.147 14.703 0.056 1 93.12 23 SER B C 1
ATOM 895 O O . SER B 1 23 ? 1.155 15.797 0.63 1 93.12 23 SER B O 1
ATOM 897 N N . LEU B 1 24 ? 0.869 13.586 0.641 1 91 24 LEU B N 1
ATOM 898 C CA . LEU B 1 24 ? 0.509 13.539 2.053 1 91 24 LEU B CA 1
ATOM 899 C C . LEU B 1 24 ? 1.677 13.977 2.928 1 91 24 LEU B C 1
ATOM 901 O O . LEU B 1 24 ? 1.488 14.719 3.898 1 91 24 LEU B O 1
ATOM 905 N N . GLN B 1 25 ? 2.846 13.547 2.588 1 91.69 25 GLN B N 1
ATOM 906 C CA . GLN B 1 25 ? 4.051 13.922 3.316 1 91.69 25 GLN B CA 1
ATOM 907 C C . GLN B 1 25 ? 4.273 15.43 3.268 1 91.69 25 GLN B C 1
ATOM 909 O O . GLN B 1 25 ? 4.641 16.047 4.273 1 91.69 25 GLN B O 1
ATOM 914 N N . SER B 1 26 ? 4.008 15.961 2.139 1 89.75 26 SER B N 1
ATOM 915 C CA . SER B 1 26 ? 4.199 17.391 1.956 1 89.75 26 SER B CA 1
ATOM 916 C C . SER B 1 26 ? 3.207 18.203 2.787 1 89.75 26 SER B C 1
ATOM 918 O O . SER B 1 26 ? 3.551 19.25 3.332 1 89.75 26 SER B O 1
ATOM 920 N N . ARG B 1 27 ? 2.051 17.625 3.031 1 85.31 27 ARG B N 1
ATOM 921 C CA . ARG B 1 27 ? 0.969 18.359 3.684 1 85.31 27 ARG B CA 1
ATOM 922 C C . ARG B 1 27 ? 0.983 18.125 5.191 1 85.31 27 ARG B C 1
ATOM 924 O O . ARG B 1 27 ? 0.723 19.047 5.969 1 85.31 27 ARG B O 1
ATOM 931 N N . TYR B 1 28 ? 1.305 16.891 5.539 1 85.25 28 TYR B N 1
ATOM 932 C CA . TYR B 1 28 ? 1.169 16.516 6.941 1 85.25 28 TYR B CA 1
ATOM 933 C C . TYR B 1 28 ? 2.523 16.5 7.637 1 85.25 28 TYR B C 1
ATOM 935 O O . TYR B 1 28 ? 2.596 16.484 8.867 1 85.25 28 TYR B O 1
ATOM 943 N N . GLY B 1 29 ? 3.537 16.531 6.84 1 84.75 29 GLY B N 1
ATOM 944 C CA . GLY B 1 29 ? 4.859 16.438 7.438 1 84.75 29 GLY B CA 1
ATOM 945 C C . GLY B 1 29 ? 5.172 15.062 8 1 84.75 29 GLY B C 1
ATOM 946 O O . GLY B 1 29 ? 4.891 14.047 7.363 1 84.75 29 GLY B O 1
ATOM 947 N N . ASP B 1 30 ? 5.762 15.031 9.148 1 88.25 30 ASP B N 1
ATOM 948 C CA . ASP B 1 30 ? 6.34 13.797 9.664 1 88.25 30 ASP B CA 1
ATOM 949 C C . ASP B 1 30 ? 5.473 13.203 10.766 1 88.25 30 ASP B C 1
ATOM 951 O O . ASP B 1 30 ? 5.988 12.727 11.781 1 88.25 30 ASP B O 1
ATOM 955 N N . LEU B 1 31 ? 4.145 13.273 10.648 1 90.38 31 LEU B N 1
ATOM 956 C CA . LEU B 1 31 ? 3.246 12.617 11.594 1 90.38 31 LEU B CA 1
ATOM 957 C C . LEU B 1 31 ? 3.518 11.117 11.648 1 90.38 31 LEU B C 1
ATOM 959 O O . LEU B 1 31 ? 3.857 10.508 10.633 1 90.38 31 LEU B O 1
ATOM 963 N N . PRO B 1 32 ? 3.35 10.609 12.758 1 93.5 32 PRO B N 1
ATOM 964 C CA . PRO B 1 32 ? 3.627 9.18 12.906 1 93.5 32 PRO B CA 1
ATOM 965 C C . PRO B 1 32 ? 2.865 8.32 11.898 1 93.5 32 PRO B C 1
ATOM 967 O O . PRO B 1 32 ? 3.432 7.395 11.312 1 93.5 32 PRO B O 1
ATOM 970 N N . ALA B 1 33 ? 1.658 8.688 11.711 1 94.56 33 ALA B N 1
ATOM 971 C CA . ALA B 1 33 ? 0.859 7.906 10.766 1 94.56 33 ALA B CA 1
ATOM 972 C C . ALA B 1 33 ? 1.44 7.992 9.359 1 94.56 33 ALA B C 1
ATOM 974 O O . ALA B 1 33 ? 1.427 7.008 8.617 1 94.56 33 ALA B O 1
ATOM 975 N N . VAL B 1 34 ? 1.971 9.125 8.984 1 94.88 34 VAL B N 1
ATOM 976 C CA . VAL B 1 34 ? 2.566 9.305 7.664 1 94.88 34 VAL B CA 1
ATOM 977 C C . VAL B 1 34 ? 3.848 8.477 7.562 1 94.88 34 VAL B C 1
ATOM 979 O O . VAL B 1 34 ? 4.09 7.82 6.547 1 94.88 34 VAL B O 1
ATOM 982 N N . ARG B 1 35 ? 4.582 8.43 8.641 1 96.38 35 ARG B N 1
ATOM 983 C CA . ARG B 1 35 ? 5.797 7.629 8.664 1 96.38 35 ARG B CA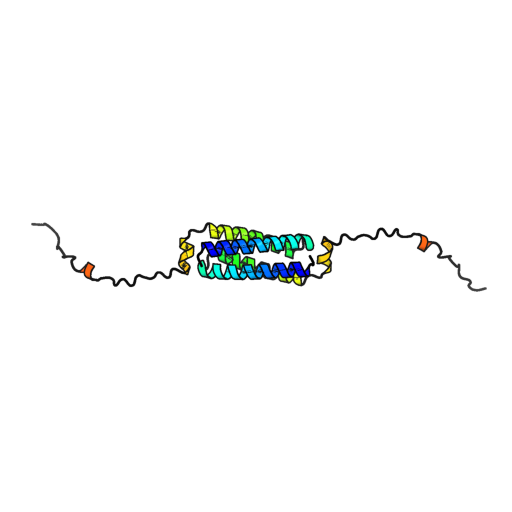 1
ATOM 984 C C . ARG B 1 35 ? 5.477 6.145 8.516 1 96.38 35 ARG B C 1
ATOM 986 O O . ARG B 1 35 ? 6.156 5.426 7.781 1 96.38 35 ARG B O 1
ATOM 993 N N . ARG B 1 36 ? 4.5 5.762 9.156 1 97.69 36 ARG B N 1
ATOM 994 C CA . ARG B 1 36 ? 4.09 4.363 9.047 1 97.69 36 ARG B CA 1
ATOM 995 C C . ARG B 1 36 ? 3.617 4.035 7.637 1 97.69 36 ARG B C 1
ATOM 997 O O . ARG B 1 36 ? 3.939 2.975 7.098 1 97.69 36 ARG B O 1
ATOM 1004 N N . ILE B 1 37 ? 2.889 4.988 7.043 1 98.12 37 ILE B N 1
ATOM 1005 C CA . ILE B 1 37 ? 2.402 4.805 5.68 1 98.12 37 ILE B CA 1
ATOM 1006 C C . ILE B 1 37 ? 3.586 4.684 4.723 1 98.12 37 ILE B C 1
ATOM 1008 O O . ILE B 1 37 ? 3.623 3.783 3.883 1 98.12 37 ILE B O 1
ATOM 1012 N N . VAL B 1 38 ? 4.59 5.531 4.867 1 98.06 38 VAL B N 1
ATOM 1013 C CA . VAL B 1 38 ? 5.773 5.512 4.012 1 98.06 38 VAL B CA 1
ATOM 1014 C C . VAL B 1 38 ? 6.48 4.168 4.141 1 98.06 38 VAL B C 1
ATOM 1016 O O . VAL B 1 38 ? 6.852 3.551 3.141 1 98.06 38 VAL B O 1
ATOM 1019 N N . ASN B 1 39 ? 6.574 3.742 5.363 1 98.31 39 ASN B N 1
ATOM 1020 C CA . ASN B 1 39 ? 7.219 2.461 5.629 1 98.31 39 ASN B CA 1
ATOM 1021 C C . ASN B 1 39 ? 6.461 1.308 4.98 1 98.31 39 ASN B C 1
ATOM 1023 O O . ASN B 1 39 ? 7.066 0.432 4.359 1 98.31 39 ASN B O 1
ATOM 1027 N N . ASP B 1 40 ? 5.219 1.303 5.113 1 98.56 40 ASP B N 1
ATOM 1028 C CA . ASP B 1 40 ? 4.402 0.225 4.562 1 98.56 40 ASP B CA 1
ATOM 1029 C C . ASP B 1 40 ? 4.441 0.232 3.035 1 98.56 40 ASP B C 1
ATOM 1031 O O . ASP B 1 40 ? 4.43 -0.827 2.402 1 98.56 40 ASP B O 1
ATOM 1035 N N . VAL B 1 41 ? 4.492 1.405 2.4 1 98.69 41 VAL B N 1
ATOM 1036 C CA . VAL B 1 41 ? 4.59 1.497 0.947 1 98.69 41 VAL B CA 1
ATOM 1037 C C . VAL B 1 41 ? 5.93 0.934 0.482 1 98.69 41 VAL B C 1
ATOM 1039 O O . VAL B 1 41 ? 6 0.226 -0.525 1 98.69 41 VAL B O 1
ATOM 1042 N N . GLU B 1 42 ? 7.008 1.18 1.223 1 98.5 42 GLU B N 1
ATOM 1043 C CA . GLU B 1 42 ? 8.32 0.611 0.908 1 98.5 42 GLU B CA 1
ATOM 1044 C C . GLU B 1 42 ? 8.289 -0.912 0.996 1 98.5 42 GLU B C 1
ATOM 1046 O O . GLU B 1 42 ? 8.859 -1.598 0.143 1 98.5 42 GLU B O 1
ATOM 1051 N N . ARG B 1 43 ? 7.664 -1.438 1.939 1 98.56 43 ARG B N 1
ATOM 1052 C CA . ARG B 1 43 ? 7.551 -2.883 2.104 1 98.56 43 ARG B CA 1
ATOM 1053 C C . ARG B 1 43 ? 6.758 -3.502 0.956 1 98.56 43 ARG B C 1
ATOM 1055 O O . ARG B 1 43 ? 7.086 -4.594 0.486 1 98.56 43 ARG B O 1
ATOM 1062 N N . LEU B 1 44 ? 5.68 -2.793 0.54 1 98.62 44 LEU B N 1
ATOM 1063 C CA . LEU B 1 44 ? 4.891 -3.268 -0.593 1 98.62 44 LEU B CA 1
ATOM 1064 C C . LEU B 1 44 ? 5.75 -3.363 -1.85 1 98.62 44 LEU B C 1
ATOM 1066 O O . LEU B 1 44 ? 5.621 -4.312 -2.623 1 98.62 44 LEU B O 1
ATOM 1070 N N . ASP B 1 45 ? 6.652 -2.398 -2.008 1 98.19 45 ASP B N 1
ATOM 1071 C CA . ASP B 1 45 ? 7.543 -2.418 -3.164 1 98.19 45 ASP B CA 1
ATOM 1072 C C . ASP B 1 45 ? 8.453 -3.646 -3.137 1 98.19 45 ASP B C 1
ATOM 1074 O O . ASP B 1 45 ? 8.648 -4.301 -4.164 1 98.19 45 ASP B O 1
ATOM 1078 N N . ILE B 1 46 ? 8.961 -3.941 -2.029 1 98.19 46 ILE B N 1
ATOM 1079 C CA . ILE B 1 46 ? 9.852 -5.082 -1.862 1 98.19 46 ILE B CA 1
ATOM 1080 C C . ILE B 1 46 ? 9.086 -6.379 -2.127 1 98.19 46 ILE B C 1
ATOM 1082 O O . ILE B 1 46 ? 9.555 -7.234 -2.883 1 98.19 46 ILE B O 1
ATOM 1086 N N . ASP B 1 47 ? 7.949 -6.492 -1.535 1 97.25 47 ASP B N 1
ATOM 1087 C CA . ASP B 1 47 ? 7.168 -7.715 -1.671 1 97.25 47 ASP B CA 1
ATOM 1088 C C . ASP B 1 47 ? 6.68 -7.902 -3.105 1 97.25 47 ASP B C 1
ATOM 1090 O O . ASP B 1 47 ? 6.613 -9.023 -3.604 1 97.25 47 ASP B O 1
ATOM 1094 N N . ALA B 1 48 ? 6.281 -6.852 -3.756 1 96.31 48 ALA B N 1
ATOM 1095 C CA . ALA B 1 48 ? 5.906 -6.926 -5.164 1 96.31 48 ALA B CA 1
ATOM 1096 C C . ALA B 1 48 ? 7.082 -7.383 -6.023 1 96.31 48 ALA B C 1
ATOM 1098 O O . ALA B 1 48 ? 6.91 -8.18 -6.945 1 96.31 48 ALA B O 1
ATOM 1099 N N . ALA B 1 49 ? 8.273 -6.887 -5.758 1 95.56 49 ALA B N 1
ATOM 1100 C CA . ALA B 1 49 ? 9.477 -7.309 -6.477 1 95.56 49 ALA B CA 1
ATOM 1101 C C . ALA B 1 49 ? 9.75 -8.797 -6.258 1 95.56 49 ALA B C 1
ATOM 1103 O O . ALA B 1 49 ? 10.125 -9.508 -7.188 1 95.56 49 ALA B O 1
ATOM 1104 N N . ASP B 1 50 ? 9.578 -9.203 -5.031 1 93.56 50 ASP B N 1
ATOM 1105 C CA . ASP B 1 50 ? 9.719 -10.617 -4.703 1 93.56 50 ASP B CA 1
ATOM 1106 C C . ASP B 1 50 ? 8.781 -11.469 -5.547 1 93.56 50 ASP B C 1
ATOM 1108 O O . ASP B 1 50 ? 9.164 -12.539 -6.027 1 93.56 50 ASP B O 1
ATOM 1112 N N . LEU B 1 51 ? 7.57 -11.055 -5.676 1 90.88 51 LEU B N 1
ATOM 1113 C CA . LEU B 1 51 ? 6.586 -11.797 -6.457 1 90.88 51 LEU B CA 1
ATOM 1114 C C . LEU B 1 51 ? 6.977 -11.836 -7.93 1 90.88 51 LEU B C 1
ATOM 1116 O O . LEU B 1 51 ? 6.777 -12.852 -8.602 1 90.88 51 LEU B O 1
ATOM 1120 N N . ASP B 1 52 ? 7.477 -10.773 -8.391 1 89.5 52 ASP B N 1
ATOM 1121 C CA . ASP B 1 52 ? 7.883 -10.68 -9.789 1 89.5 52 ASP B CA 1
ATOM 1122 C C . ASP B 1 52 ? 9.023 -11.641 -10.094 1 89.5 52 ASP B C 1
ATOM 1124 O O . ASP B 1 52 ? 9.156 -12.117 -11.227 1 89.5 52 ASP B O 1
ATOM 1128 N N . LEU B 1 53 ? 9.836 -11.938 -9.078 1 88.25 53 LEU B N 1
ATOM 1129 C CA . LEU B 1 53 ? 11 -12.797 -9.242 1 88.25 53 LEU B CA 1
ATOM 1130 C C . LEU B 1 53 ? 10.625 -14.258 -9.016 1 88.25 53 LEU B C 1
ATOM 1132 O O . LEU B 1 53 ? 11.398 -15.156 -9.359 1 88.25 53 LEU B O 1
ATOM 1136 N N . ALA B 1 54 ? 9.5 -14.477 -8.414 1 81.12 54 ALA B N 1
ATOM 1137 C CA . ALA B 1 54 ? 9.094 -15.852 -8.109 1 81.12 54 ALA B CA 1
ATOM 1138 C C . ALA B 1 54 ? 8.852 -16.641 -9.383 1 81.12 54 ALA B C 1
ATOM 1140 O O . ALA B 1 54 ? 8.312 -16.109 -10.359 1 81.12 54 ALA B O 1
ATOM 1141 N N . PRO B 1 55 ? 9.438 -17.891 -9.484 1 70.94 55 PRO B N 1
ATOM 1142 C CA . PRO B 1 55 ? 9.258 -18.719 -10.672 1 70.94 55 PRO B CA 1
ATOM 1143 C C . PRO B 1 55 ? 7.789 -18.922 -11.039 1 70.94 55 PRO B C 1
ATOM 1145 O O . PRO B 1 55 ? 6.926 -18.906 -10.156 1 70.94 55 PRO B O 1
ATOM 1148 N N . HIS B 1 56 ? 7.426 -18.766 -12.289 1 61.84 56 HIS B N 1
ATOM 1149 C CA . HIS B 1 56 ? 6.098 -18.859 -12.891 1 61.84 56 HIS B CA 1
ATOM 1150 C C . HIS B 1 56 ? 5.328 -20.047 -12.352 1 61.84 56 HIS B C 1
ATOM 1152 O O . HIS B 1 56 ? 4.098 -20.016 -12.258 1 61.84 56 HIS B O 1
ATOM 1158 N N . GLU B 1 57 ? 5.977 -21.203 -12 1 57 57 GLU B N 1
ATOM 1159 C CA . GLU B 1 57 ? 5.297 -22.406 -11.547 1 57 57 GLU B CA 1
ATOM 1160 C C . GLU B 1 57 ? 4.488 -22.156 -10.281 1 57 57 GLU B C 1
ATOM 1162 O O . GLU B 1 57 ? 3.393 -22.688 -10.117 1 57 57 GLU B O 1
ATOM 1167 N N . HIS B 1 58 ? 4.957 -21.5 -9.43 1 52.56 58 HIS B N 1
ATOM 1168 C CA . HIS B 1 58 ? 4.207 -21.234 -8.211 1 52.56 58 HIS B CA 1
ATOM 1169 C C . HIS B 1 58 ? 3.012 -20.328 -8.484 1 52.56 58 HIS B C 1
ATOM 1171 O O . HIS B 1 58 ? 2.029 -20.344 -7.738 1 52.56 58 HIS B O 1
ATOM 1177 N N . ARG B 1 59 ? 3.137 -19.641 -9.617 1 54.16 59 ARG B N 1
ATOM 1178 C CA . ARG B 1 59 ? 2.096 -18.703 -10.023 1 54.16 59 ARG B CA 1
ATOM 1179 C C . ARG B 1 59 ? 0.842 -19.438 -10.484 1 54.16 59 ARG B C 1
ATOM 1181 O O . ARG B 1 59 ? -0.276 -18.969 -10.266 1 54.16 59 ARG B O 1
ATOM 1188 N N . LEU B 1 60 ? 1.032 -20.562 -11.273 1 49.72 60 LEU B N 1
ATOM 1189 C CA . LEU B 1 60 ? -0.017 -21.375 -11.891 1 49.72 60 LEU B CA 1
ATOM 1190 C C . LEU B 1 60 ? -0.681 -22.281 -10.859 1 49.72 60 LEU B C 1
ATOM 1192 O O . LEU B 1 60 ? -1.77 -22.797 -11.094 1 49.72 60 LEU B O 1
ATOM 1196 N N . ALA B 1 61 ? -0.004 -22.641 -9.883 1 49.47 61 ALA B N 1
ATOM 1197 C CA . ALA B 1 61 ? -0.564 -23.688 -9.039 1 49.47 61 ALA B CA 1
ATOM 1198 C C . ALA B 1 61 ? -1.925 -23.281 -8.484 1 49.47 61 ALA B C 1
ATOM 1200 O O . ALA B 1 61 ? -2.783 -24.125 -8.234 1 49.47 61 ALA B O 1
ATOM 1201 N N . GLY B 1 62 ? -2.15 -22.094 -8.328 1 45.38 62 GLY B N 1
ATOM 1202 C CA . GLY B 1 62 ? -3.518 -21.859 -7.891 1 45.38 62 GLY B CA 1
ATOM 1203 C C . GLY B 1 62 ? -4.551 -22.188 -8.953 1 45.38 62 GLY B C 1
ATOM 1204 O O . GLY B 1 62 ? -5.715 -22.438 -8.641 1 45.38 62 GLY B O 1
ATOM 1205 N N . ASN B 1 63 ? -4.391 -21.703 -10.117 1 44.28 63 ASN B N 1
ATOM 1206 C CA . ASN B 1 63 ? -5.344 -22.078 -11.156 1 44.28 63 ASN B CA 1
ATOM 1207 C C . ASN B 1 63 ? -5.121 -23.531 -11.617 1 44.28 63 ASN B C 1
ATOM 1209 O O . ASN B 1 63 ? -5.996 -24.109 -12.25 1 44.28 63 ASN B O 1
ATOM 1213 N N . GLU B 1 64 ? -3.922 -23.938 -11.734 1 43.44 64 GLU B N 1
ATOM 1214 C CA . GLU B 1 64 ? -3.734 -25.25 -12.336 1 43.44 64 GLU B CA 1
ATOM 1215 C C . GLU B 1 64 ? -4.141 -26.359 -11.367 1 43.44 64 GLU B C 1
ATOM 1217 O O . GLU B 1 64 ? -3.447 -26.625 -10.383 1 43.44 64 GLU B O 1
ATOM 1222 N N . LYS B 1 65 ? -5.43 -26.438 -10.953 1 42.5 65 LYS B N 1
ATOM 1223 C CA . LYS B 1 65 ? -5.895 -27.797 -10.695 1 42.5 65 LYS B CA 1
ATOM 1224 C C . LYS B 1 65 ? -5.23 -28.797 -11.641 1 42.5 65 LYS B C 1
ATOM 1226 O O . LYS B 1 65 ? -5.105 -28.531 -12.836 1 42.5 65 LYS B O 1
ATOM 1231 N N . ILE B 1 66 ? -4.336 -29.562 -11.211 1 42.72 66 ILE B N 1
ATOM 1232 C CA . ILE B 1 66 ? -3.859 -30.797 -11.828 1 42.72 66 ILE B CA 1
ATOM 1233 C C . ILE B 1 66 ? -4.988 -31.453 -12.625 1 42.72 66 ILE B C 1
ATOM 1235 O O . ILE B 1 66 ? -5.961 -31.953 -12.047 1 42.72 66 ILE B O 1
ATOM 1239 N N . GLN B 1 67 ? -5.461 -30.906 -13.656 1 38.47 67 GLN B N 1
ATOM 1240 C CA . GLN B 1 67 ? -6.273 -31.859 -14.406 1 38.47 67 GLN B CA 1
ATOM 1241 C C . GLN B 1 67 ? -5.598 -33.219 -14.484 1 38.47 67 GLN B C 1
ATOM 1243 O O . GLN B 1 67 ? -4.496 -33.344 -15.023 1 38.47 67 GLN B O 1
ATOM 1248 N N . ILE B 1 68 ? -5.598 -33.938 -13.422 1 40.75 68 ILE B N 1
ATOM 1249 C CA . ILE B 1 68 ? -5.297 -35.344 -13.578 1 40.75 68 ILE B CA 1
ATOM 1250 C C . ILE B 1 68 ? -5.82 -35.844 -14.93 1 40.75 68 ILE B C 1
ATOM 1252 O O . ILE B 1 68 ? -7.02 -35.75 -15.203 1 40.75 68 ILE B O 1
ATOM 1256 N N . PRO B 1 69 ? -5 -35.688 -15.992 1 42.25 69 PRO 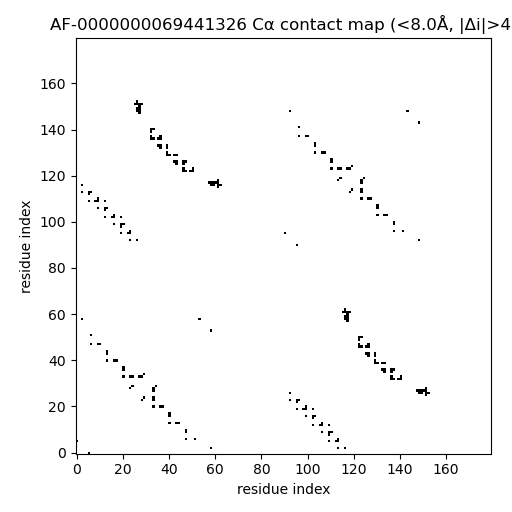B N 1
ATOM 1257 C CA . PRO B 1 69 ? -5.57 -36.281 -17.203 1 42.25 69 PRO B CA 1
ATOM 1258 C C . PRO B 1 69 ? -6.336 -37.562 -16.922 1 42.25 69 PRO B C 1
ATOM 1260 O O . PRO B 1 69 ? -5.906 -38.375 -16.094 1 42.25 69 PRO B O 1
ATOM 1263 N N . ASP B 1 70 ? -7.605 -37.562 -16.672 1 42.16 70 ASP B N 1
ATOM 1264 C CA . ASP B 1 70 ? -8.367 -38.812 -16.609 1 42.16 70 ASP B CA 1
ATOM 1265 C C . ASP B 1 70 ? -7.875 -39.812 -17.641 1 42.16 70 ASP B C 1
ATOM 1267 O O . ASP B 1 70 ? -8.539 -40.062 -18.656 1 42.16 70 ASP B O 1
ATOM 1271 N N . THR B 1 71 ? -6.703 -39.469 -18.25 1 39.62 71 THR B N 1
ATOM 1272 C CA . THR B 1 71 ? -6.418 -40.531 -19.172 1 39.62 71 THR B CA 1
ATOM 1273 C C . THR B 1 71 ? -6.527 -41.906 -18.469 1 39.62 71 THR B C 1
ATOM 1275 O O . THR B 1 71 ? -6.141 -42.031 -17.312 1 39.62 71 THR B O 1
ATOM 1278 N N . GLU B 1 72 ? -7.59 -42.531 -18.703 1 41.91 72 GLU B N 1
ATOM 1279 C CA . GLU B 1 72 ? -7.852 -43.938 -18.375 1 41.91 72 GLU B CA 1
ATOM 1280 C C . GLU B 1 72 ? -6.57 -44.781 -18.438 1 41.91 72 GLU B C 1
ATOM 1282 O O . GLU B 1 72 ? -5.789 -44.656 -19.375 1 41.91 72 GLU B O 1
ATOM 1287 N N . TYR B 1 73 ? -5.91 -44.938 -17.281 1 43.41 73 TYR B N 1
ATOM 1288 C CA . TYR B 1 73 ? -4.887 -46 -17.188 1 43.41 73 TYR B CA 1
ATOM 1289 C C . TYR B 1 73 ? -5.156 -47.094 -18.188 1 43.41 73 TYR B C 1
ATOM 1291 O O . TYR B 1 73 ? -6.176 -47.781 -18.094 1 43.41 73 TYR B O 1
ATOM 1299 N N . ASP B 1 74 ? -5.047 -46.906 -19.516 1 42.16 74 ASP B N 1
ATOM 1300 C CA . ASP B 1 74 ? -5.152 -48.062 -20.406 1 42.16 74 ASP B CA 1
ATOM 1301 C C . ASP B 1 74 ? -4.441 -49.281 -19.828 1 42.16 74 ASP B C 1
ATOM 1303 O O . ASP B 1 74 ? -3.232 -49.219 -19.578 1 42.16 74 ASP B O 1
ATOM 1307 N N . ARG B 1 75 ? -5.055 -50.062 -19 1 41.81 75 ARG B N 1
ATOM 1308 C CA . ARG B 1 75 ? -4.719 -51.375 -18.469 1 41.81 75 ARG B CA 1
ATOM 1309 C C . ARG B 1 75 ? -3.961 -52.188 -19.5 1 41.81 75 ARG B C 1
ATOM 1311 O O . ARG B 1 75 ? -3.486 -53.312 -19.203 1 41.81 75 ARG B O 1
ATOM 1318 N N . GLU B 1 76 ? -4.125 -51.781 -20.797 1 42.94 76 GLU B N 1
ATOM 1319 C CA . GLU B 1 76 ? -3.535 -52.75 -21.719 1 42.94 76 GLU B CA 1
ATOM 1320 C C . GLU B 1 76 ? -2.027 -52.875 -21.5 1 42.94 76 GLU B C 1
ATOM 1322 O O . GLU B 1 76 ? -1.356 -53.656 -22.188 1 42.94 76 GLU B O 1
ATOM 1327 N N . PHE B 1 77 ? -1.41 -52 -20.75 1 46.75 77 PHE B N 1
ATOM 1328 C CA . PHE B 1 77 ? 0.042 -52.125 -20.656 1 46.75 77 PHE B CA 1
ATOM 1329 C C . PHE B 1 77 ? 0.444 -53.406 -19.938 1 46.75 77 PHE B C 1
ATOM 1331 O O . PHE B 1 77 ? 1.452 -54.031 -20.266 1 46.75 77 PHE B O 1
ATOM 1338 N N . TRP B 1 78 ? -0.335 -53.719 -18.859 1 50.84 78 TRP B N 1
ATOM 1339 C CA . TRP B 1 78 ? 0.193 -54.844 -18.109 1 50.84 78 TRP B CA 1
ATOM 1340 C C . TRP B 1 78 ? -0.057 -56.156 -18.844 1 50.84 78 TRP B C 1
ATOM 1342 O O . TRP B 1 78 ? -0.007 -57.25 -18.234 1 50.84 78 TRP B O 1
ATOM 1352 N N . GLY B 1 79 ? -0.748 -56.125 -19.984 1 39.12 79 GLY B N 1
ATOM 1353 C CA . GLY B 1 79 ? -1.029 -57.469 -20.484 1 39.12 79 GLY B CA 1
ATOM 1354 C C . GLY B 1 79 ? 0.223 -58.281 -20.75 1 39.12 79 GLY B C 1
ATOM 1355 O O . GLY B 1 79 ? 0.22 -59.5 -20.594 1 39.12 79 GLY B O 1
ATOM 1356 N N . ASP B 1 80 ? 1.152 -57.75 -21.516 1 42.06 80 ASP B N 1
ATOM 1357 C CA . ASP B 1 80 ? 2.006 -58.75 -22.203 1 42.06 80 ASP B CA 1
ATOM 1358 C C . ASP B 1 80 ? 3.133 -59.219 -21.281 1 42.06 80 ASP B C 1
ATOM 1360 O O . ASP B 1 80 ? 4.145 -59.75 -21.766 1 42.06 80 ASP B O 1
ATOM 1364 N N . ILE B 1 81 ? 3.254 -58.75 -20.031 1 45.31 81 ILE B N 1
ATOM 1365 C CA . ILE B 1 81 ? 4.484 -59.188 -19.391 1 45.31 81 ILE B CA 1
ATOM 1366 C C . ILE B 1 81 ? 4.527 -60.719 -19.344 1 45.31 81 ILE B C 1
ATOM 1368 O O . ILE B 1 81 ? 3.686 -61.344 -18.703 1 45.31 81 ILE B O 1
ATOM 1372 N N . ASP B 1 82 ? 4.688 -61.438 -20.453 1 43.19 82 ASP B N 1
ATOM 1373 C CA . ASP B 1 82 ? 5.035 -62.875 -20.531 1 43.19 82 ASP B CA 1
ATOM 1374 C C . ASP B 1 82 ? 6.098 -63.219 -19.5 1 43.19 82 ASP B C 1
ATOM 1376 O O . ASP B 1 82 ? 7.098 -62.531 -19.344 1 43.19 82 ASP B O 1
ATOM 1380 N N . ASP B 1 83 ? 5.59 -63.812 -18.328 1 41.59 83 ASP B N 1
ATOM 1381 C CA . ASP B 1 83 ? 6.406 -64.438 -17.281 1 41.59 83 ASP B CA 1
ATOM 1382 C C . ASP B 1 83 ? 7.496 -65.312 -17.891 1 41.59 83 ASP B C 1
ATOM 1384 O O . ASP B 1 83 ? 7.215 -66.375 -18.391 1 41.59 83 ASP B O 1
ATOM 1388 N N . GLU B 1 84 ? 8.375 -64.875 -18.75 1 40.78 84 GLU B N 1
ATOM 1389 C CA . GLU B 1 84 ? 9.508 -65.75 -19.125 1 40.78 84 GLU B CA 1
ATOM 1390 C C . GLU B 1 84 ? 10.227 -66.25 -17.875 1 40.78 84 GLU B C 1
ATOM 1392 O O . GLU B 1 84 ? 10.805 -65.438 -17.125 1 40.78 84 GLU B O 1
ATOM 1397 N N . GLY B 1 85 ? 9.461 -67.25 -17.047 1 35.72 85 GLY B N 1
ATOM 1398 C CA . GLY B 1 85 ? 10.156 -68.062 -16.062 1 35.72 85 GLY B CA 1
ATOM 1399 C C . GLY B 1 85 ? 11.586 -68.375 -16.453 1 35.72 85 GLY B C 1
ATOM 1400 O O . GLY B 1 85 ? 11.844 -68.75 -17.594 1 35.72 85 GLY B O 1
ATOM 1401 N N . VAL B 1 86 ? 12.586 -67.875 -15.695 1 36.41 86 VAL B N 1
ATOM 1402 C CA . VAL B 1 86 ? 14.047 -67.812 -15.664 1 36.41 86 VAL B CA 1
ATOM 1403 C C . VAL B 1 86 ? 14.609 -69.188 -16.031 1 36.41 86 VAL B C 1
ATOM 1405 O O . VAL B 1 86 ? 13.883 -70.188 -16.031 1 36.41 86 VAL B O 1
ATOM 1408 N N . GLY B 1 87 ? 15.672 -69.562 -15.234 1 33.81 87 GLY B N 1
ATOM 1409 C CA . GLY B 1 87 ? 17.078 -69.875 -15.43 1 33.81 87 GLY B CA 1
ATOM 1410 C C . GLY B 1 87 ? 17.328 -71.312 -15.797 1 33.81 87 GLY B C 1
ATOM 1411 O O . GLY B 1 87 ? 16.422 -72.125 -15.68 1 33.81 87 GLY B O 1
ATOM 1412 N N . GLY B 1 88 ? 18.609 -71.562 -16.109 1 36.41 88 GLY B N 1
ATOM 1413 C CA . GLY B 1 88 ? 19.625 -72.375 -16.75 1 36.41 88 GLY B CA 1
ATOM 1414 C C . GLY B 1 88 ? 19.812 -73.75 -16.094 1 36.41 88 GLY B C 1
ATOM 1415 O O . GLY B 1 88 ? 20.547 -74.625 -16.609 1 36.41 88 GLY B O 1
ATOM 1416 N N . TYR B 1 89 ? 19.656 -74 -14.75 1 37.94 89 TYR B N 1
ATOM 1417 C CA . TYR B 1 89 ? 20.609 -75.062 -14.391 1 37.94 89 TYR B CA 1
ATOM 1418 C C . TYR B 1 89 ? 20.141 -76.438 -14.859 1 37.94 89 TYR B C 1
ATOM 1420 O O . TYR B 1 89 ? 19.016 -76.812 -14.555 1 37.94 89 TYR B O 1
ATOM 1428 N N . ARG B 1 90 ? 20.703 -76.812 -16.047 1 29.02 90 ARG B N 1
ATOM 1429 C CA . ARG B 1 90 ? 20.891 -78.25 -16.297 1 29.02 90 ARG B CA 1
ATOM 1430 C C . ARG B 1 90 ? 21.562 -78.938 -15.117 1 29.02 90 ARG B C 1
ATOM 1432 O O . ARG B 1 90 ? 22.531 -78.438 -14.562 1 29.02 90 ARG B O 1
#

Organism: Mycobacteroides abscessus (strain ATCC 19977 / DSM 44196 / CCUG 20993 / CIP 104536 / JCM 13569 / NCTC 13031 / TMC 1543 / L948) (NCBI:txid561007)

Secondary structure (DSSP, 8-state):
--HHHHHHHHHHHHHHHHHHHHHHHHHH-S-HHHHHHHHHHHHHHHHHHHHHHS-HHHHHTTT-----------GGGGG-----------/--HHHHHHHHHHHHHHHHHHHHHHHHHH-S-HHHHHHHHHHHHHHHHHHHHHHS-HHHHHTTT-----------GGGGG-----------

Sequence (180 aa):
MSTKTELTELNQALGSLRRCVHSLQSRYGDLPAVRRIVNDVERLDIDAADLDLAPHEHRLAGNEKIQIPDTEYDREFWGDIDDEGVGGYRMSTKTELTELNQALGSLRRCVHSLQSRYGDLPAVRRIVNDVERLDIDAADLDLAPHEHRLAGNEKIQIPDTEYDREFWGDIDDEGVGGYR

pLDDT: mean 73.91, std 25.09, range [29.02, 98.69]